Protein AF-0000000070105641 (afdb_homodimer)

Secondary structure (DSSP, 8-state):
------------GGGSS-EEE-SS--SSPPPGGGEEEEEEPPTTSSS--EEEEETT--EEEE-TTSHHHHHHHHHHHH-/------------GGGSS-EEE-SS--SSPPPGGGEEEEEEPPTTSSS--EEEEETT--EEEE-TTSHHHHHHHHHHHH-

InterPro domains:
  IPR000827 CC chemokine, conserved site [PS00472] (21-62)
  IPR001811 Chemokine interleukin-8-like domain [PF00048] (20-76)
  IPR001811 Chemokine interleukin-8-like domain [SM00199] (18-76)
  IPR036048 Chemokine interleukin-8-like superfamily [SSF54117] (18-77)
  IPR039809 Chemokine beta/gamma/delta [PTHR12015] (3-76)

Nearest PDB structures (foldseek):
  5l2u-assembly2_H-2  TM=9.908E-01  e=5.766E-11  Homo sapiens
  2vxw-assembly1_B  TM=9.080E-01  e=2.132E-10  Homo sapiens
  2x6l-assembly1_A  TM=9.529E-01  e=5.986E-09  Homo sapiens
  5cor-assembly1_I  TM=9.666E-01  e=7.283E-09  Homo sapiens
  2ra4-assembly1_A  TM=9.624E-01  e=3.027E-07  Homo sapiens

Solvent-accessible surface area (backbone atoms only — not comparable to full-atom values): 9501 Å² total; per-residue (Å²): 136,78,77,75,77,66,68,45,79,69,71,60,70,76,72,26,60,42,44,57,32,37,91,61,57,56,89,68,88,72,64,67,88,44,55,68,49,70,47,70,44,53,86,84,38,94,37,82,31,29,34,37,26,30,78,86,61,37,36,40,26,33,50,65,83,41,66,69,49,49,52,52,53,51,54,59,71,73,98,136,80,78,78,78,67,64,45,78,68,70,58,71,77,72,25,60,42,43,57,31,39,89,61,58,56,90,68,86,73,63,67,90,44,54,66,48,70,47,70,46,55,88,84,39,94,36,84,30,29,34,36,27,30,76,85,62,37,35,40,26,32,50,63,84,41,67,68,49,47,51,49,53,50,53,59,70,72,98

Foldseek 3Di:
DPPPPPPPPPPPPVVDPDFDEDPDADPDDDDLQQFQDKDWGDPPHPDTWIWTQGPVGDTGTHDCVDPVNVVSNVVNVVD/DPPPCVPPPPPPPVVDPDFDEDPDADPDDDDLQQFDDKDWGDPPHPDTWIWTQGPVGDTGTHDCVDDVNVVSNVVNVVD

Radius of gyration: 18.14 Å; Cα contacts (8 Å, |Δi|>4): 257; chains: 2; bounding box: 52×43×45 Å

Organism: Ovis aries (NCBI:txid9940)

Structure (mmCIF, N/CA/C/O backbone):
data_AF-0000000070105641-model_v1
#
loop_
_entity.id
_entity.type
_entity.pdbx_description
1 polymer 'C-C motif chemokine'
#
loop_
_atom_site.group_PDB
_atom_site.id
_atom_site.type_symbol
_atom_site.label_atom_id
_atom_site.label_alt_id
_atom_site.label_comp_id
_atom_site.label_asym_id
_atom_site.label_entity_id
_atom_site.label_seq_id
_atom_site.pdbx_PDB_ins_code
_atom_site.Cartn_x
_atom_site.Cartn_y
_atom_site.Cartn_z
_atom_site.occupancy
_atom_site.B_iso_or_equiv
_atom_site.auth_seq_id
_atom_site.auth_comp_id
_atom_site.auth_asym_id
_atom_site.auth_atom_id
_atom_site.pdbx_PDB_model_num
ATOM 1 N N . MET A 1 1 ? -38.906 0.147 2.369 1 32.75 1 MET A N 1
ATOM 2 C CA . MET A 1 1 ? -38.094 -0.683 1.46 1 32.75 1 MET A CA 1
ATOM 3 C C . MET A 1 1 ? -36.656 -0.199 1.394 1 32.75 1 MET A C 1
ATOM 5 O O . MET A 1 1 ? -36.375 0.8 0.734 1 32.75 1 MET A O 1
ATOM 9 N N . ALA A 1 2 ? -35.938 -0.26 2.48 1 30.91 2 ALA A N 1
ATOM 10 C CA . ALA A 1 2 ? -34.656 0.305 2.867 1 30.91 2 ALA A CA 1
ATOM 11 C C . ALA A 1 2 ? -33.531 -0.311 2.051 1 30.91 2 ALA A C 1
ATOM 13 O O . ALA A 1 2 ? -33.406 -1.535 1.963 1 30.91 2 ALA A O 1
ATOM 14 N N . ALA A 1 3 ? -33.219 0.345 0.954 1 29.66 3 ALA A N 1
ATOM 15 C CA . ALA A 1 3 ? -32.156 0.021 0.007 1 29.66 3 ALA A CA 1
ATOM 16 C C . ALA A 1 3 ? -30.875 -0.379 0.737 1 29.66 3 ALA A C 1
ATOM 18 O O . ALA A 1 3 ? -30.375 0.365 1.585 1 29.66 3 ALA A O 1
ATOM 19 N N . ALA A 1 4 ? -30.703 -1.55 1.111 1 32.72 4 ALA A N 1
ATOM 20 C CA . ALA A 1 4 ? -29.547 -2.111 1.795 1 32.72 4 ALA A CA 1
ATOM 21 C C . ALA A 1 4 ? -28.25 -1.747 1.067 1 32.72 4 ALA A C 1
ATOM 23 O O . ALA A 1 4 ? -28.141 -1.927 -0.148 1 32.72 4 ALA A O 1
ATOM 24 N N . LEU A 1 5 ? -27.531 -0.667 1.6 1 34.94 5 LEU A N 1
ATOM 25 C CA . LEU A 1 5 ? -26.188 -0.188 1.276 1 34.94 5 LEU A CA 1
ATOM 26 C C . LEU A 1 5 ? -25.219 -1.354 1.112 1 34.94 5 LEU A C 1
ATOM 28 O O . LEU A 1 5 ? -24.922 -2.061 2.078 1 34.94 5 LEU A O 1
ATOM 32 N N . CYS A 1 6 ? -25.234 -2.131 0.046 1 37.56 6 CYS A N 1
ATOM 33 C CA . CYS A 1 6 ? -24.156 -3.039 -0.33 1 37.56 6 CYS A CA 1
ATOM 34 C C . CYS A 1 6 ? -22.781 -2.416 -0.044 1 37.56 6 CYS A C 1
ATOM 36 O O . CYS A 1 6 ? -22.391 -1.466 -0.716 1 37.56 6 CYS A O 1
ATOM 38 N N . ALA A 1 7 ? -22.406 -2.117 1.248 1 39.66 7 ALA A N 1
ATOM 39 C CA . ALA A 1 7 ? -21.094 -1.63 1.621 1 39.66 7 ALA A CA 1
ATOM 40 C C . ALA A 1 7 ? -20 -2.309 0.794 1 39.66 7 ALA A C 1
ATOM 42 O O . ALA A 1 7 ? -20.016 -3.531 0.625 1 39.66 7 ALA A O 1
ATOM 43 N N . PRO A 1 8 ? -19.484 -1.737 -0.269 1 40.5 8 PRO A N 1
ATOM 44 C CA . PRO A 1 8 ? -18.344 -2.373 -0.939 1 40.5 8 PRO A CA 1
ATOM 45 C C . PRO A 1 8 ? -17.359 -2.992 0.043 1 40.5 8 PRO A C 1
ATOM 47 O O . PRO A 1 8 ? -17.25 -2.539 1.185 1 40.5 8 PRO A O 1
ATOM 50 N N . ALA A 1 9 ? -17.219 -4.301 0.163 1 41.75 9 ALA A N 1
ATOM 51 C CA . ALA A 1 9 ? -16.203 -5.051 0.896 1 41.75 9 ALA A CA 1
ATOM 52 C C . ALA A 1 9 ? -14.852 -4.352 0.823 1 41.75 9 ALA A C 1
ATOM 54 O O . ALA A 1 9 ? -14.32 -4.125 -0.266 1 41.75 9 ALA A O 1
ATOM 55 N N . SER A 1 10 ? -14.664 -3.279 1.641 1 37.69 10 SER A N 1
ATOM 56 C CA . SER A 1 10 ? -13.344 -2.682 1.835 1 37.69 10 SER A CA 1
ATOM 57 C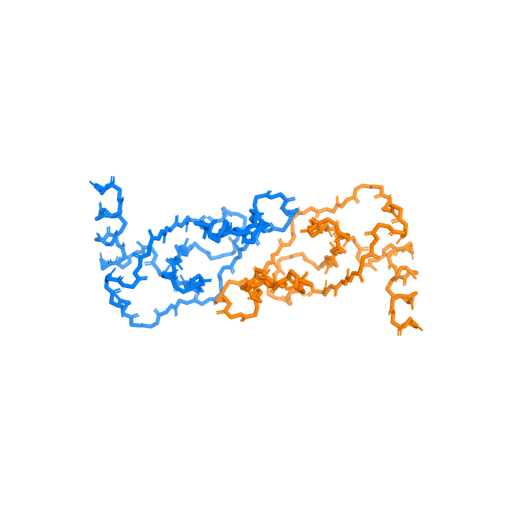 C . SER A 1 10 ? -12.242 -3.736 1.768 1 37.69 10 SER A C 1
ATOM 59 O O . SER A 1 10 ? -12.195 -4.641 2.604 1 37.69 10 SER A O 1
ATOM 61 N N . ALA A 1 11 ? -11.875 -4.293 0.778 1 43.78 11 ALA A N 1
ATOM 62 C CA . ALA A 1 11 ? -10.633 -5.066 0.783 1 43.78 11 ALA A CA 1
ATOM 63 C C . ALA A 1 11 ? -9.648 -4.516 1.807 1 43.78 11 ALA A C 1
ATOM 65 O O . ALA A 1 11 ? -9.219 -3.365 1.707 1 43.78 11 ALA A O 1
ATOM 66 N N . SER A 1 12 ? -9.805 -4.723 3.176 1 42 12 SER A N 1
ATOM 67 C CA . SER A 1 12 ? -8.898 -4.324 4.246 1 42 12 SER A CA 1
ATOM 68 C C . SER A 1 12 ? -7.445 -4.371 3.779 1 42 12 SER A C 1
ATOM 70 O O . SER A 1 12 ? -7.043 -5.297 3.072 1 42 12 SER A O 1
ATOM 72 N N . PRO A 1 13 ? -6.668 -3.348 3.645 1 44.66 13 PRO A N 1
ATOM 73 C CA . PRO A 1 13 ? -5.227 -3.328 3.393 1 44.66 13 PRO A CA 1
ATOM 74 C C . PRO A 1 13 ? -4.488 -4.473 4.086 1 44.66 13 PRO A C 1
ATOM 76 O O . PRO A 1 13 ? -3.355 -4.793 3.723 1 44.66 13 PRO A O 1
ATOM 79 N N . TYR A 1 14 ? -5.141 -4.988 5.203 1 44.59 14 TYR A N 1
ATOM 80 C CA . TYR A 1 14 ? -4.41 -5.91 6.066 1 44.59 14 TYR A CA 1
ATOM 81 C C . TYR A 1 14 ? -4.223 -7.262 5.387 1 44.59 14 TYR A C 1
ATOM 83 O O . TYR A 1 14 ? -3.262 -7.98 5.668 1 44.59 14 TYR A O 1
ATOM 91 N N . ALA A 1 15 ? -5.039 -7.602 4.516 1 56 15 ALA A N 1
ATOM 92 C CA . ALA A 1 15 ? -4.926 -8.969 4.004 1 56 15 ALA A CA 1
ATOM 93 C C . ALA A 1 15 ? -3.879 -9.055 2.896 1 56 15 ALA A C 1
ATOM 95 O O . ALA A 1 15 ? -3.588 -10.141 2.391 1 56 15 ALA A O 1
ATOM 96 N N . SER A 1 16 ? -3.32 -7.863 2.523 1 71 16 SER A N 1
ATOM 97 C CA . SER A 1 16 ? -2.355 -7.82 1.43 1 71 16 SER A CA 1
ATOM 98 C C . SER A 1 16 ? -0.929 -7.973 1.946 1 71 16 SER A C 1
ATOM 100 O O . SER A 1 16 ? -0.612 -7.527 3.051 1 71 16 SER A O 1
ATOM 102 N N . ASP A 1 17 ? -0.22 -8.938 1.29 1 87.94 17 ASP A N 1
ATOM 103 C CA . ASP A 1 17 ? 1.195 -9.141 1.583 1 87.94 17 ASP A CA 1
ATOM 104 C C . ASP A 1 17 ? 1.986 -7.848 1.395 1 87.94 17 ASP A C 1
ATOM 106 O O . ASP A 1 17 ? 3.08 -7.699 1.942 1 87.94 17 ASP A O 1
ATOM 110 N N . THR A 1 18 ? 1.288 -6.801 0.817 1 94.06 18 THR A N 1
ATOM 111 C CA . THR A 1 18 ? 2.021 -5.562 0.578 1 94.06 18 THR A CA 1
ATOM 112 C C . THR A 1 18 ? 1.883 -4.613 1.764 1 94.06 18 THR A C 1
ATOM 114 O O . THR A 1 18 ? 0.966 -4.754 2.574 1 94.06 18 THR A O 1
ATOM 117 N N . THR A 1 19 ? 2.793 -3.814 2.031 1 92.31 19 THR A N 1
ATOM 118 C CA . THR A 1 19 ? 2.805 -2.768 3.047 1 92.31 19 THR A CA 1
ATOM 119 C C . THR A 1 19 ? 2.879 -1.388 2.398 1 92.31 19 THR A C 1
ATOM 121 O O . THR A 1 19 ? 3.758 -1.129 1.574 1 92.31 19 THR A O 1
ATOM 124 N N . PRO A 1 20 ? 1.908 -0.524 2.691 1 94.38 20 PRO A N 1
ATOM 125 C CA . PRO A 1 20 ? 2.021 0.841 2.172 1 94.38 20 PRO A CA 1
ATOM 126 C C . PRO A 1 20 ? 3.195 1.606 2.777 1 94.38 20 PRO A C 1
ATOM 128 O O . PRO A 1 20 ? 3.387 1.587 3.996 1 94.38 20 PRO A O 1
ATOM 131 N N . CYS A 1 21 ? 3.947 2.236 1.939 1 95.94 21 CYS A N 1
ATOM 132 C CA . CYS A 1 21 ? 5.07 3.074 2.342 1 95.94 21 CYS A CA 1
ATOM 133 C C . CYS A 1 21 ? 4.938 4.48 1.771 1 95.94 21 CYS A C 1
ATOM 135 O O . CYS A 1 21 ? 4.301 4.676 0.734 1 95.94 21 CYS A O 1
ATOM 137 N N . CYS A 1 22 ? 5.496 5.461 2.506 1 96.94 22 CYS A N 1
ATOM 138 C CA . CYS A 1 22 ? 5.586 6.84 2.045 1 96.94 22 CYS A CA 1
ATOM 139 C C . CYS A 1 22 ? 7.004 7.18 1.603 1 96.94 22 CYS A C 1
ATOM 141 O O . CYS A 1 22 ? 7.973 6.777 2.248 1 96.94 22 CYS A O 1
ATOM 143 N N . PHE A 1 23 ? 7.098 7.988 0.511 1 97.25 23 PHE A N 1
ATOM 144 C CA . PHE A 1 23 ? 8.414 8.438 0.071 1 97.25 23 PHE A CA 1
ATOM 145 C C . PHE A 1 23 ? 8.453 9.961 -0.046 1 97.25 23 PHE A C 1
ATOM 147 O O . PHE A 1 23 ? 9.414 10.516 -0.579 1 97.25 23 PHE A O 1
ATOM 154 N N . ALA A 1 24 ? 7.316 10.438 0.323 1 96.81 24 ALA A N 1
ATOM 155 C CA . ALA A 1 24 ? 7.195 11.891 0.47 1 96.81 24 ALA A CA 1
ATOM 156 C C . ALA A 1 24 ? 6.129 12.25 1.501 1 96.81 24 ALA A C 1
ATOM 158 O O . ALA A 1 24 ? 5.355 11.391 1.927 1 96.81 24 ALA A O 1
ATOM 159 N N . TYR A 1 25 ? 6.184 13.539 1.969 1 96.19 25 TYR A N 1
ATOM 160 C CA . TYR A 1 25 ? 5.176 14.062 2.881 1 96.19 25 TYR A CA 1
ATOM 161 C C . TYR A 1 25 ? 4.363 15.172 2.223 1 96.19 25 TYR A C 1
ATOM 163 O O . TYR A 1 25 ? 4.863 15.867 1.338 1 96.19 25 TYR A O 1
ATOM 171 N N . LEU A 1 26 ? 3.215 15.234 2.768 1 94.44 26 LEU A N 1
ATOM 172 C CA . LEU A 1 26 ? 2.438 16.406 2.363 1 94.44 26 LEU A CA 1
ATOM 173 C C . LEU A 1 26 ? 3.096 17.688 2.846 1 94.44 26 LEU A C 1
ATOM 175 O O . LEU A 1 26 ? 3.596 17.75 3.971 1 94.44 26 LEU A O 1
ATOM 179 N N . SER A 1 27 ? 3.059 18.656 2.049 1 91 27 SER A N 1
ATOM 180 C CA . SER A 1 27 ? 3.734 19.906 2.361 1 91 27 SER A CA 1
ATOM 181 C C . SER A 1 27 ? 2.895 20.766 3.303 1 91 27 SER A C 1
ATOM 183 O O . SER A 1 27 ? 3.438 21.484 4.152 1 91 27 SER A O 1
ATOM 185 N N . ARG A 1 28 ? 1.55 20.75 3.205 1 93.38 28 ARG A N 1
ATOM 186 C CA . ARG A 1 28 ? 0.653 21.578 4.016 1 93.38 28 ARG A CA 1
ATOM 187 C C . ARG A 1 28 ? -0.327 20.703 4.797 1 93.38 28 ARG A C 1
ATOM 189 O O . ARG A 1 28 ? -0.669 19.609 4.359 1 93.38 28 ARG A O 1
ATOM 196 N N . PRO A 1 29 ? -0.831 21.297 5.906 1 95.25 29 PRO A N 1
ATOM 197 C CA . PRO A 1 29 ? -1.782 20.516 6.707 1 95.25 29 PRO A CA 1
ATOM 198 C C . PRO A 1 29 ? -3.104 20.266 5.98 1 95.25 29 PRO A C 1
ATOM 200 O O . PRO A 1 29 ? -3.537 21.109 5.184 1 95.25 29 PRO A O 1
ATOM 203 N N . LEU A 1 30 ? -3.736 19.109 6.297 1 94.75 30 LEU A N 1
ATOM 204 C CA . LEU A 1 30 ? -5.094 18.797 5.867 1 94.75 30 LEU A CA 1
ATOM 205 C C . LEU A 1 30 ? -6.121 19.422 6.809 1 94.75 30 LEU A C 1
ATOM 207 O O . LEU A 1 30 ? -5.879 19.531 8.008 1 94.75 30 LEU A O 1
ATOM 211 N N . PRO A 1 31 ? -7.164 19.953 6.152 1 96.19 31 PRO A N 1
ATOM 212 C CA . PRO A 1 31 ? -8.219 20.312 7.098 1 96.19 31 PRO A CA 1
ATOM 213 C C . PRO A 1 31 ? -8.609 19.172 8.023 1 96.19 31 PRO A C 1
ATOM 215 O O . PRO A 1 31 ? -8.852 18.047 7.562 1 96.19 31 PRO A O 1
ATOM 218 N N . ARG A 1 32 ? -8.68 19.422 9.219 1 95.5 32 ARG A N 1
ATOM 219 C CA . ARG A 1 32 ? -8.898 18.391 10.219 1 95.5 32 ARG A CA 1
ATOM 220 C C . ARG A 1 32 ? -10.211 17.656 9.977 1 95.5 32 ARG A C 1
ATOM 222 O O . ARG A 1 32 ? -10.312 16.453 10.195 1 95.5 32 ARG A O 1
ATOM 229 N N . ASN A 1 33 ? -11.219 18.328 9.469 1 95.06 33 ASN A N 1
ATOM 230 C CA . ASN A 1 33 ? -12.531 17.734 9.273 1 95.06 33 ASN A CA 1
ATOM 231 C C . ASN A 1 33 ? -12.523 16.703 8.141 1 95.06 33 ASN A C 1
ATOM 233 O O . ASN A 1 33 ? -13.453 15.898 8.023 1 95.06 33 ASN A O 1
ATOM 237 N N . HIS A 1 34 ? -11.516 16.797 7.344 1 95.31 34 HIS A N 1
ATOM 238 C CA . HIS A 1 34 ? -11.422 15.852 6.238 1 95.31 34 HIS A CA 1
ATOM 239 C C . HIS A 1 34 ? -10.812 14.523 6.691 1 95.31 34 HIS A C 1
ATOM 241 O O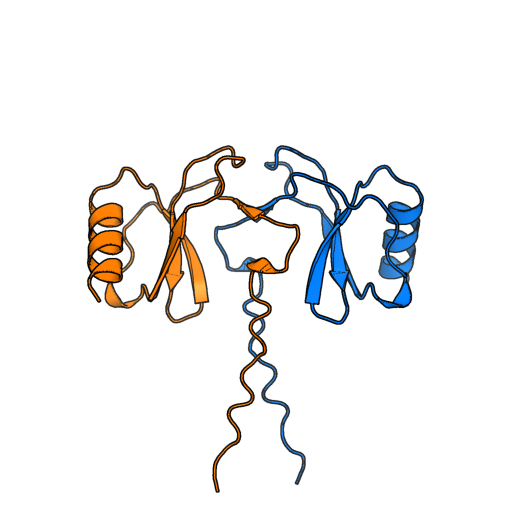 . HIS A 1 34 ? -10.969 13.5 6.023 1 95.31 34 HIS A O 1
ATOM 247 N N . VAL A 1 35 ? -10.141 14.578 7.863 1 96.5 35 VAL A N 1
ATOM 248 C CA . VAL A 1 35 ? -9.367 13.414 8.289 1 96.5 35 VAL A CA 1
ATOM 249 C C . VAL A 1 35 ? -10.258 12.469 9.094 1 96.5 35 VAL A C 1
ATOM 251 O O . VAL A 1 35 ? -10.906 12.891 10.062 1 96.5 35 VAL A O 1
ATOM 254 N N . GLN A 1 36 ? -10.211 11.25 8.695 1 95.5 36 GLN A N 1
ATOM 255 C CA . GLN A 1 36 ? -11.109 10.273 9.312 1 95.5 36 GLN A CA 1
ATOM 256 C C . GLN A 1 36 ? -10.336 9.289 10.18 1 95.5 36 GLN A C 1
ATOM 258 O O . GLN A 1 36 ? -10.797 8.898 11.258 1 95.5 36 GLN A O 1
ATOM 263 N N . GLU A 1 37 ? -9.227 8.797 9.727 1 95.69 37 GLU A N 1
ATOM 264 C CA . GLU A 1 37 ? -8.398 7.82 10.43 1 95.69 37 GLU A CA 1
ATOM 265 C C . GLU A 1 37 ? -6.926 7.992 10.07 1 95.69 37 GLU A C 1
ATOM 267 O O . GLU A 1 37 ? -6.574 8.859 9.273 1 95.69 37 GLU A O 1
ATOM 272 N N . TYR A 1 38 ? -6.141 7.234 10.781 1 95.19 38 TYR A N 1
ATOM 273 C CA . TYR A 1 38 ? -4.715 7.266 10.469 1 95.19 38 TYR A CA 1
ATOM 274 C C . TYR A 1 38 ? -4.059 5.93 10.797 1 95.19 38 TYR A C 1
ATOM 276 O O . TYR A 1 38 ? -4.637 5.102 11.5 1 95.19 38 TYR A O 1
ATOM 284 N N . PHE A 1 39 ? -2.883 5.707 10.234 1 95.94 39 PHE A N 1
ATOM 285 C CA . PHE A 1 39 ? -1.987 4.645 10.68 1 95.94 39 PHE A CA 1
ATOM 286 C C . PHE A 1 39 ? -0.532 5.031 10.445 1 95.94 39 PHE A C 1
ATOM 288 O O . PHE A 1 39 ? -0.239 5.887 9.609 1 95.94 39 PHE A O 1
ATOM 295 N N . TYR A 1 40 ? 0.332 4.457 11.258 1 96.75 40 TYR A N 1
ATOM 296 C CA . TYR A 1 40 ? 1.767 4.602 11.039 1 96.75 40 TYR A CA 1
ATOM 297 C C . TYR A 1 40 ? 2.262 3.602 10 1 96.75 40 TYR A C 1
ATOM 299 O O . TYR A 1 40 ? 1.807 2.455 9.969 1 96.75 40 TYR A O 1
ATOM 307 N N . THR A 1 41 ? 3.211 4.027 9.18 1 96.19 41 THR A N 1
ATOM 308 C CA . THR A 1 41 ? 3.828 3.072 8.266 1 96.19 41 THR A CA 1
ATOM 309 C C . THR A 1 41 ? 4.746 2.117 9.016 1 96.19 41 THR A C 1
ATOM 311 O O . THR A 1 41 ? 5.129 2.385 10.156 1 96.19 41 THR A O 1
ATOM 314 N N . SER A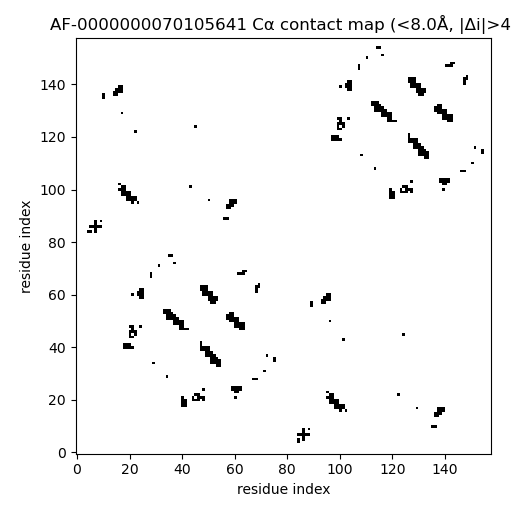 1 42 ? 5.02 0.947 8.32 1 95.75 42 SER A N 1
ATOM 315 C CA . SER A 1 42 ? 5.863 -0.087 8.914 1 95.75 42 SER A CA 1
ATOM 316 C C . SER A 1 42 ? 7.281 0.422 9.141 1 95.75 42 SER A C 1
ATOM 318 O O . SER A 1 42 ? 7.766 1.282 8.406 1 95.75 42 SER A O 1
ATOM 320 N N . SER A 1 43 ? 7.961 -0.148 10.148 1 96.75 43 SER A N 1
ATOM 321 C CA . SER A 1 43 ? 9.359 0.156 10.414 1 96.75 43 SER A CA 1
ATOM 322 C C . SER A 1 43 ? 10.258 -0.299 9.266 1 96.75 43 SER A C 1
ATOM 324 O O . SER A 1 43 ? 11.422 0.098 9.188 1 96.75 43 SER A O 1
ATOM 326 N N . LYS A 1 44 ? 9.758 -1.131 8.375 1 96.62 44 LYS A N 1
ATOM 327 C CA . LYS A 1 44 ? 10.531 -1.628 7.238 1 96.62 44 LYS A CA 1
ATOM 328 C C . LYS A 1 44 ? 10.617 -0.58 6.133 1 96.62 44 LYS A C 1
ATOM 330 O O . LYS A 1 44 ? 11.477 -0.67 5.254 1 96.62 44 LYS A O 1
ATOM 335 N N . CYS A 1 45 ? 9.742 0.321 6.223 1 97 45 CYS A N 1
ATOM 336 C CA . CYS A 1 45 ? 9.781 1.394 5.234 1 97 45 CYS A CA 1
ATOM 337 C C . CYS A 1 45 ? 11 2.281 5.441 1 97 45 CYS A C 1
ATOM 339 O O . CYS A 1 45 ? 11.477 2.439 6.566 1 97 45 CYS A O 1
ATOM 341 N N . SER A 1 46 ? 11.43 2.879 4.352 1 97 46 SER A N 1
ATOM 342 C CA . SER A 1 46 ? 12.633 3.693 4.43 1 97 46 SER A CA 1
ATOM 343 C C . SER A 1 46 ? 12.367 5.016 5.145 1 97 46 SER A C 1
ATOM 345 O O . SER A 1 46 ? 13.289 5.668 5.625 1 97 46 SER A O 1
ATOM 347 N N . MET A 1 47 ? 11.125 5.41 5.09 1 96.38 47 MET A N 1
ATOM 348 C CA . MET A 1 47 ? 10.742 6.684 5.691 1 96.38 47 MET A CA 1
ATOM 349 C C . MET A 1 47 ? 9.594 6.504 6.672 1 96.38 47 MET A C 1
ATOM 351 O O . MET A 1 47 ? 8.531 6 6.305 1 96.38 47 MET A O 1
ATOM 355 N N . ALA A 1 48 ? 9.906 6.992 7.949 1 97.44 48 ALA A N 1
ATOM 356 C CA . ALA A 1 48 ? 8.805 6.98 8.914 1 97.44 48 ALA A CA 1
ATOM 357 C C . ALA A 1 48 ? 7.723 7.98 8.523 1 97.44 48 ALA A C 1
ATOM 359 O O . ALA A 1 48 ? 8.023 9.117 8.148 1 97.44 48 ALA A O 1
ATOM 360 N N . ALA A 1 49 ? 6.469 7.488 8.586 1 97.94 49 ALA A N 1
ATOM 361 C CA . ALA A 1 49 ? 5.398 8.391 8.172 1 97.94 49 ALA A CA 1
ATOM 362 C C . ALA A 1 49 ? 4.078 8.023 8.844 1 97.94 49 ALA A C 1
ATOM 364 O O . ALA A 1 49 ? 3.924 6.914 9.359 1 97.94 49 ALA A O 1
ATOM 365 N N . VAL A 1 50 ? 3.246 8.938 8.883 1 97.38 50 VAL A N 1
ATOM 366 C CA . VAL A 1 50 ? 1.835 8.773 9.203 1 97.38 50 VAL A CA 1
ATOM 367 C C . VAL A 1 50 ? 0.992 8.906 7.941 1 97.38 50 VAL A C 1
ATOM 369 O O . VAL A 1 50 ? 1.225 9.797 7.121 1 97.38 50 VAL A O 1
ATOM 372 N N . VAL A 1 51 ? 0.103 7.973 7.812 1 96.56 51 VAL A N 1
ATOM 373 C CA . VAL A 1 51 ? -0.839 8.039 6.703 1 96.56 51 VAL A CA 1
ATOM 374 C C . VAL A 1 51 ? -2.227 8.414 7.223 1 96.56 51 VAL A C 1
ATOM 376 O O . VAL A 1 51 ? -2.824 7.668 8 1 96.56 51 VAL A O 1
ATOM 379 N N . PHE A 1 52 ? -2.662 9.578 6.75 1 96.06 52 PHE A N 1
ATOM 380 C CA . PHE A 1 52 ? -4.039 9.953 7.047 1 96.06 52 PHE A CA 1
ATOM 381 C C . PHE A 1 52 ? -4.988 9.422 5.977 1 96.06 52 PHE A C 1
ATOM 383 O O . PHE A 1 52 ? -4.668 9.453 4.785 1 96.06 52 PHE A O 1
ATOM 390 N N . ILE A 1 53 ? -6.086 8.945 6.41 1 93.94 53 ILE A N 1
ATOM 391 C CA . ILE A 1 53 ? -7.16 8.555 5.508 1 93.94 53 ILE A CA 1
ATOM 392 C C . ILE A 1 53 ? -8.297 9.578 5.578 1 93.94 53 ILE A C 1
ATOM 394 O O . ILE A 1 53 ? -8.836 9.844 6.656 1 93.94 53 ILE A O 1
ATOM 398 N N . THR A 1 54 ? -8.594 10.086 4.473 1 93.88 54 THR A N 1
ATOM 399 C CA . THR A 1 54 ? -9.625 11.117 4.441 1 93.88 54 THR A CA 1
ATOM 400 C C . THR A 1 54 ? -11.008 10.492 4.32 1 93.88 54 THR A C 1
ATOM 402 O O . THR A 1 54 ? -11.133 9.289 4.07 1 93.88 54 THR A O 1
ATOM 405 N N . ARG A 1 55 ? -12.07 11.266 4.508 1 91.62 55 ARG A N 1
ATOM 406 C CA . ARG A 1 55 ? -13.453 10.812 4.406 1 91.62 55 ARG A CA 1
ATOM 407 C C . ARG A 1 55 ? -13.75 10.273 3.012 1 91.62 55 ARG A C 1
ATOM 409 O O . ARG A 1 55 ? -14.617 9.406 2.846 1 91.62 55 ARG A O 1
ATOM 416 N N . LYS A 1 56 ? -12.984 10.75 2.07 1 88.12 56 LYS A N 1
ATOM 417 C CA . LYS A 1 56 ? -13.125 10.266 0.701 1 88.12 56 LYS A CA 1
ATOM 418 C C . LYS A 1 56 ? -12.219 9.062 0.452 1 88.12 56 LYS A C 1
ATOM 420 O O . LYS A 1 56 ? -11.977 8.688 -0.698 1 88.12 56 LYS A O 1
ATOM 425 N N . ASN A 1 57 ? -11.523 8.586 1.441 1 87.06 57 ASN A N 1
ATOM 426 C CA . ASN A 1 57 ? -10.727 7.363 1.445 1 87.06 57 ASN A CA 1
ATOM 427 C C . ASN A 1 57 ? -9.391 7.562 0.726 1 87.06 57 ASN A C 1
ATOM 429 O O . ASN A 1 57 ? -8.875 6.633 0.101 1 87.06 57 ASN A O 1
ATOM 433 N N . ARG A 1 58 ? -8.969 8.805 0.808 1 90.12 58 ARG A N 1
ATOM 434 C CA . ARG A 1 58 ? -7.629 9.07 0.285 1 90.12 58 ARG A CA 1
ATOM 435 C C . ARG A 1 58 ? -6.57 8.859 1.36 1 90.12 58 ARG A C 1
ATOM 437 O O . ARG A 1 58 ? -6.801 9.156 2.535 1 90.12 58 ARG A O 1
ATOM 444 N N . GLN A 1 59 ? -5.441 8.281 0.899 1 92.94 59 GLN A N 1
ATOM 445 C CA . GLN A 1 59 ? -4.301 8.125 1.797 1 92.94 59 GLN A CA 1
ATOM 446 C C . GLN A 1 59 ? -3.266 9.227 1.569 1 92.94 59 GLN A C 1
ATOM 448 O O . GLN A 1 59 ? -2.768 9.391 0.454 1 92.94 59 GLN A O 1
ATOM 453 N N . VAL A 1 60 ? -3.016 9.906 2.684 1 95.5 60 VAL A N 1
ATOM 454 C CA . VAL A 1 60 ? -2.117 11.055 2.582 1 95.5 60 VAL A CA 1
ATOM 455 C C . VAL A 1 60 ? -0.949 10.883 3.551 1 95.5 60 VAL A C 1
ATOM 457 O O . VAL A 1 60 ? -1.152 10.656 4.746 1 95.5 60 VAL A O 1
ATOM 460 N N . CYS A 1 61 ? 0.206 11.023 2.941 1 96.88 61 CYS A N 1
ATOM 461 C CA . CYS A 1 61 ? 1.415 10.844 3.738 1 96.88 61 CYS A CA 1
ATOM 462 C C . CYS A 1 61 ? 1.749 12.117 4.508 1 96.88 61 CYS A C 1
ATOM 464 O O . CYS A 1 61 ? 1.791 13.203 3.93 1 96.88 61 CYS A O 1
ATOM 466 N N . ALA A 1 62 ? 2.094 11.984 5.801 1 97.81 62 ALA A N 1
ATOM 467 C CA . ALA A 1 62 ? 2.436 13.133 6.641 1 97.81 62 ALA A CA 1
ATOM 468 C C . ALA A 1 62 ? 3.643 12.828 7.52 1 97.81 62 ALA A C 1
ATOM 470 O O . ALA A 1 62 ? 3.859 11.672 7.906 1 97.81 62 ALA A O 1
ATOM 471 N N . ASN A 1 63 ? 4.367 13.852 7.828 1 97.75 63 ASN A N 1
ATOM 472 C CA . ASN A 1 63 ? 5.539 13.758 8.695 1 97.75 63 ASN A CA 1
ATOM 473 C C . ASN A 1 63 ? 5.141 13.695 10.172 1 97.75 63 ASN A C 1
ATOM 475 O O . ASN A 1 63 ? 4.609 14.656 10.719 1 97.75 63 ASN A O 1
ATOM 479 N N . PRO A 1 64 ? 5.543 12.594 10.828 1 97.75 64 PRO A N 1
ATOM 480 C CA . PRO A 1 64 ? 5.098 12.43 12.211 1 97.75 64 PRO A CA 1
ATOM 481 C C . PRO A 1 64 ? 5.75 13.43 13.164 1 97.75 64 PRO A C 1
ATOM 483 O O . PRO A 1 64 ? 5.309 13.578 14.305 1 97.75 64 PRO A O 1
ATOM 486 N N . GLU A 1 65 ? 6.719 14.031 12.727 1 97.5 65 GLU A N 1
ATOM 487 C CA . GLU A 1 65 ? 7.457 14.945 13.586 1 97.5 65 GLU A CA 1
ATOM 488 C C . GLU A 1 65 ? 6.809 16.328 13.609 1 97.5 65 GLU A C 1
ATOM 490 O O . GLU A 1 65 ? 7.156 17.172 14.438 1 97.5 65 GLU A O 1
ATOM 495 N N . LYS A 1 66 ? 5.977 16.609 12.742 1 97.69 66 LYS A N 1
ATOM 496 C CA . LYS A 1 66 ? 5.32 17.906 12.68 1 97.69 66 LYS A CA 1
ATOM 497 C C . LYS A 1 66 ? 4.25 18.047 13.758 1 97.69 66 LYS A C 1
ATOM 499 O O . LYS A 1 66 ? 3.498 17.094 14.008 1 97.69 66 LYS A O 1
ATOM 504 N N . LYS A 1 67 ? 4.082 19.234 14.273 1 96.75 67 LYS A N 1
ATOM 505 C CA . LYS A 1 67 ? 3.168 19.469 15.383 1 96.75 67 LYS A CA 1
ATOM 506 C C . LYS A 1 67 ? 1.721 19.219 14.977 1 96.75 67 LYS A C 1
ATOM 508 O O . LYS A 1 67 ? 0.961 18.594 15.711 1 96.75 67 LYS A O 1
ATOM 513 N N . TRP A 1 68 ? 1.371 19.75 13.875 1 97 68 TRP A N 1
ATOM 5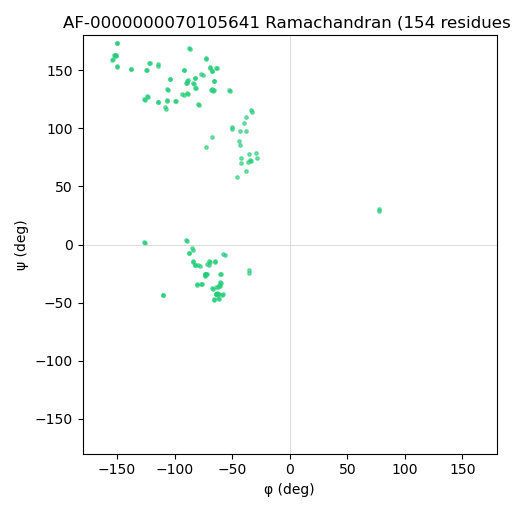14 C CA . TRP A 1 68 ? -0.025 19.609 13.477 1 97 68 TRP A CA 1
ATOM 515 C C . TRP A 1 68 ? -0.387 18.141 13.305 1 97 68 TRP A C 1
ATOM 517 O O . TRP A 1 68 ? -1.534 17.75 13.523 1 97 68 TRP A O 1
ATOM 527 N N . VAL A 1 69 ? 0.537 17.297 12.82 1 97.88 69 VAL A N 1
ATOM 528 C CA . VAL A 1 69 ? 0.282 15.867 12.641 1 97.88 69 VAL A CA 1
ATOM 529 C C . VAL A 1 69 ? -0.015 15.227 14 1 97.88 69 VAL A C 1
ATOM 531 O O . VAL A 1 69 ? -0.994 14.492 14.141 1 97.88 69 VAL A O 1
ATOM 534 N N . ARG A 1 70 ? 0.745 15.594 14.984 1 97.12 70 ARG A N 1
ATOM 535 C CA . ARG A 1 70 ? 0.556 15.039 16.328 1 97.12 70 ARG A CA 1
ATOM 536 C C . ARG A 1 70 ? -0.771 15.492 16.922 1 97.12 70 ARG A C 1
ATOM 538 O O . ARG A 1 70 ? -1.457 14.719 17.594 1 97.12 70 ARG A O 1
ATOM 545 N N . GLU A 1 71 ? -1.077 16.719 16.641 1 96.69 71 GLU A N 1
ATOM 546 C CA . GLU A 1 71 ? -2.354 17.234 17.125 1 96.69 71 GLU A CA 1
ATOM 547 C C . GLU A 1 71 ? -3.525 16.484 16.516 1 96.69 71 GLU A C 1
ATOM 549 O O . GLU A 1 71 ? -4.5 16.156 17.188 1 96.69 71 GLU A O 1
ATOM 554 N N . TYR A 1 72 ? -3.398 16.234 15.273 1 96.69 72 TYR A N 1
ATOM 555 C CA . TYR A 1 72 ? -4.449 15.484 14.586 1 96.69 72 TYR A CA 1
ATOM 556 C C . TYR A 1 72 ? -4.586 14.086 15.164 1 96.69 72 TYR A C 1
ATOM 558 O O . TYR A 1 72 ? -5.699 13.609 15.398 1 96.69 72 TYR A O 1
ATOM 566 N N . ILE A 1 73 ? -3.455 13.359 15.383 1 97.31 73 ILE A N 1
ATOM 567 C CA . ILE A 1 73 ? -3.457 12.008 15.93 1 97.31 73 ILE A CA 1
ATOM 568 C C . ILE A 1 73 ? -4.125 12.008 17.297 1 97.31 73 ILE A C 1
ATOM 570 O O . ILE A 1 73 ? -4.984 11.164 17.578 1 97.31 73 ILE A O 1
ATOM 574 N N . ASN A 1 74 ? -3.766 13.016 18.062 1 96.38 74 ASN A N 1
ATOM 575 C CA . ASN A 1 74 ? -4.355 13.125 19.391 1 96.38 74 ASN A CA 1
ATOM 576 C C . ASN A 1 74 ? -5.863 13.344 19.328 1 96.38 74 ASN A C 1
ATOM 578 O O . ASN A 1 74 ? -6.617 12.727 20.078 1 96.38 74 ASN A O 1
ATOM 582 N N . SER A 1 75 ? -6.27 14.141 18.484 1 95.19 75 SER A N 1
ATOM 583 C CA . SER A 1 75 ? -7.691 14.414 18.312 1 95.19 75 SER A CA 1
ATOM 584 C C . SER A 1 75 ? -8.453 13.164 17.891 1 95.19 75 SER A C 1
ATOM 586 O O . SER A 1 75 ? -9.578 12.938 18.344 1 95.19 75 SER A O 1
ATOM 588 N N . LEU A 1 76 ? -7.887 12.305 17.078 1 95.5 76 LEU A N 1
ATOM 589 C CA . LEU A 1 76 ? -8.531 11.102 16.578 1 95.5 76 LEU A CA 1
ATOM 590 C C . LEU A 1 76 ? -8.562 10.016 17.641 1 95.5 76 LEU A C 1
ATOM 592 O O . LEU A 1 76 ? -9.484 9.195 17.672 1 95.5 76 LEU A O 1
ATOM 596 N N . GLU A 1 77 ? -7.523 10.023 18.422 1 93 77 GLU A N 1
ATOM 597 C CA . GLU A 1 77 ? -7.461 9.023 19.484 1 93 77 GLU A CA 1
ATOM 598 C C . GLU A 1 77 ? -8.445 9.359 20.609 1 93 77 GLU A C 1
ATOM 600 O O . GLU A 1 77 ? -8.914 8.461 21.312 1 93 77 GLU A O 1
ATOM 605 N N . LEU A 1 78 ? -8.742 10.641 20.75 1 90.12 78 LEU A N 1
ATOM 606 C CA . LEU A 1 78 ? -9.656 11.086 21.797 1 90.12 78 LEU A CA 1
ATOM 607 C C . LEU A 1 78 ? -11.102 11.039 21.297 1 90.12 78 LEU A C 1
ATOM 609 O O . LEU A 1 78 ? -12.039 11.148 22.094 1 90.12 78 LEU A O 1
ATOM 613 N N . SER A 1 79 ? -11.359 10.797 20.125 1 74.12 79 SER A N 1
ATOM 614 C CA . SER A 1 79 ? -12.711 10.727 19.578 1 74.12 79 SER A CA 1
ATOM 615 C C . SER A 1 79 ? -13.297 9.328 19.734 1 74.12 79 SER A C 1
ATOM 617 O O . SER A 1 79 ? -12.562 8.336 19.719 1 74.12 79 SER A O 1
ATOM 619 N N . MET B 1 1 ? -36.312 -6.07 -12.406 1 31.92 1 MET B N 1
ATOM 620 C CA . MET B 1 1 ? -35.938 -5.383 -11.18 1 31.92 1 MET B CA 1
ATOM 621 C C . MET B 1 1 ? -34.406 -5.395 -11.008 1 31.92 1 MET B C 1
ATOM 623 O O . MET B 1 1 ? -33.812 -6.445 -10.758 1 31.92 1 MET B O 1
ATOM 627 N N . ALA B 1 2 ? -33.75 -4.547 -11.734 1 31.19 2 ALA B N 1
ATOM 628 C CA . ALA B 1 2 ? -32.312 -4.441 -12.109 1 31.19 2 ALA B CA 1
ATOM 629 C C . ALA B 1 2 ? -31.484 -3.99 -10.922 1 31.19 2 ALA B C 1
ATOM 631 O O . ALA B 1 2 ? -31.719 -2.922 -10.352 1 31.19 2 ALA B O 1
ATOM 632 N N . ALA B 1 3 ? -31.109 -4.973 -10.07 1 32.06 3 ALA B N 1
ATOM 633 C CA . ALA B 1 3 ? -30.297 -4.758 -8.875 1 32.06 3 ALA B CA 1
ATOM 634 C C . ALA B 1 3 ? -29.141 -3.818 -9.164 1 32.06 3 ALA B C 1
ATOM 636 O O . ALA B 1 3 ? -28.438 -3.977 -10.172 1 32.06 3 ALA B O 1
ATOM 637 N N . ALA B 1 4 ? -29.203 -2.598 -8.883 1 33.34 4 ALA B N 1
ATOM 638 C CA . ALA B 1 4 ? -28.219 -1.528 -8.992 1 33.34 4 ALA B CA 1
ATOM 639 C C . ALA B 1 4 ? -26.891 -1.938 -8.352 1 33.34 4 ALA B C 1
ATOM 641 O O . ALA B 1 4 ? -26.875 -2.447 -7.227 1 33.34 4 ALA B O 1
ATOM 642 N N . LEU B 1 5 ? -25.875 -2.348 -9.188 1 37.34 5 LEU B N 1
ATOM 643 C CA . LEU B 1 5 ? -24.453 -2.678 -9.023 1 37.34 5 LEU B CA 1
ATOM 644 C C . LEU B 1 5 ? -23.75 -1.63 -8.172 1 37.34 5 LEU B C 1
ATOM 646 O O . LEU B 1 5 ? -23.453 -0.535 -8.648 1 37.34 5 LEU B O 1
ATOM 650 N N . CYS B 1 6 ? -24.188 -1.369 -6.91 1 38.44 6 CYS B N 1
ATOM 651 C CA . CYS B 1 6 ? -23.391 -0.514 -6.031 1 38.44 6 CYS B CA 1
ATOM 652 C C . CYS B 1 6 ? -21.906 -0.839 -6.145 1 38.44 6 CYS B C 1
ATOM 654 O O . CYS B 1 6 ? -21.484 -1.933 -5.773 1 38.44 6 CYS B O 1
ATOM 656 N N . ALA B 1 7 ? -21.328 -0.509 -7.258 1 39.91 7 ALA B N 1
ATOM 657 C CA . ALA B 1 7 ? -19.891 -0.653 -7.461 1 39.91 7 ALA B CA 1
ATOM 658 C C . ALA B 1 7 ? -19.109 -0.16 -6.242 1 39.91 7 ALA B C 1
ATOM 660 O O . ALA B 1 7 ? -19.328 0.957 -5.77 1 39.91 7 ALA B O 1
ATOM 661 N N . PRO B 1 8 ? -18.812 -0.989 -5.234 1 41.72 8 PRO B N 1
ATOM 662 C CA . PRO B 1 8 ? -17.938 -0.378 -4.242 1 41.72 8 PRO B CA 1
ATOM 663 C C . PRO B 1 8 ? -16.844 0.49 -4.875 1 41.72 8 PRO B C 1
ATOM 665 O O . PRO B 1 8 ? -16.438 0.236 -6.008 1 41.72 8 PRO B O 1
ATOM 668 N N . ALA B 1 9 ? -16.906 1.779 -4.863 1 42 9 ALA B N 1
ATOM 669 C CA . ALA B 1 9 ? -15.836 2.703 -5.254 1 42 9 ALA B CA 1
ATOM 670 C C . ALA B 1 9 ? -14.469 2.17 -4.84 1 42 9 ALA B C 1
ATOM 672 O O . ALA B 1 9 ? -14.211 1.966 -3.654 1 42 9 ALA B O 1
ATOM 673 N N . SER B 1 10 ? -14.016 1.141 -5.508 1 37.44 10 SER B N 1
ATOM 674 C CA . SER B 1 10 ? -12.625 0.737 -5.336 1 37.44 10 SER B CA 1
ATOM 675 C C . SER B 1 10 ? -11.719 1.945 -5.113 1 37.44 10 SER B C 1
ATOM 677 O O . SER B 1 10 ? -11.562 2.783 -6 1 37.44 10 SER B O 1
ATOM 679 N N . ALA B 1 11 ? -11.656 2.621 -4.102 1 43.84 11 ALA B N 1
ATOM 680 C CA . ALA B 1 11 ? -10.578 3.578 -3.883 1 43.84 11 ALA B CA 1
ATOM 681 C C . ALA B 1 11 ? -9.297 3.131 -4.582 1 43.84 11 ALA B C 1
ATOM 683 O O . ALA B 1 11 ? -8.773 2.051 -4.305 1 43.84 11 ALA B O 1
ATOM 684 N N . SER B 1 12 ? -9.094 3.291 -5.938 1 42.94 12 SER B N 1
ATOM 685 C CA . SER B 1 12 ? -7.891 2.99 -6.711 1 42.94 12 SER B CA 1
ATOM 686 C C . SER B 1 12 ? -6.633 3.236 -5.887 1 42.94 12 SER B C 1
ATOM 688 O O . SER B 1 12 ? -6.559 4.207 -5.129 1 42.94 12 SER B O 1
ATOM 690 N N . PRO B 1 13 ? -5.789 2.318 -5.535 1 44.66 13 PRO B N 1
ATOM 691 C CA . PRO B 1 13 ? -4.477 2.52 -4.918 1 44.66 13 PRO B CA 1
ATOM 692 C C . PRO B 1 13 ? -3.766 3.77 -5.434 1 44.66 13 PRO B C 1
ATOM 694 O O . PRO B 1 13 ? -2.838 4.266 -4.793 1 44.66 13 PRO B O 1
ATOM 697 N N . TYR B 1 14 ? -4.195 4.219 -6.68 1 44.66 14 TYR B N 1
ATOM 698 C CA . TYR B 1 14 ? -3.436 5.273 -7.344 1 44.66 14 TYR B CA 1
ATOM 699 C C . TYR B 1 14 ? -3.664 6.621 -6.664 1 44.66 14 TYR B C 1
ATOM 701 O O . TYR B 1 14 ? -2.793 7.492 -6.695 1 44.66 14 TYR B O 1
ATOM 709 N N . ALA B 1 15 ? -4.719 6.797 -6.035 1 56.03 15 ALA B N 1
ATOM 710 C CA . ALA B 1 15 ? -4.977 8.133 -5.516 1 56.03 15 ALA B CA 1
ATOM 711 C C . ALA B 1 15 ? -4.297 8.336 -4.164 1 56.03 15 ALA B C 1
ATOM 713 O O . ALA B 1 15 ? -4.348 9.43 -3.594 1 56.03 15 ALA B O 1
ATOM 714 N N . SER B 1 16 ? -3.65 7.238 -3.68 1 71.56 16 SER B N 1
ATOM 715 C CA . SER B 1 16 ? -3.01 7.297 -2.371 1 71.56 16 SER B CA 1
ATOM 716 C C . SER B 1 16 ? -1.535 7.668 -2.494 1 71.56 16 SER B C 1
ATOM 718 O O . SER B 1 16 ? -0.877 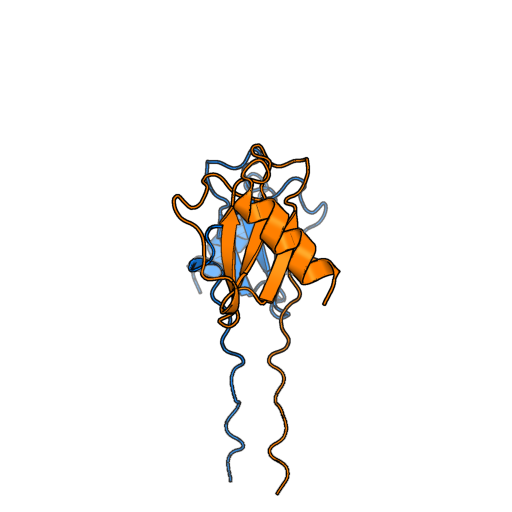7.305 -3.471 1 71.56 16 SER B O 1
ATOM 720 N N . ASP B 1 17 ? -1.171 8.688 -1.679 1 88.31 17 ASP B N 1
ATOM 721 C CA . ASP B 1 17 ? 0.224 9.109 -1.596 1 88.31 17 ASP B CA 1
ATOM 722 C C . ASP B 1 17 ? 1.122 7.945 -1.173 1 88.31 17 ASP B C 1
ATOM 724 O O . ASP B 1 17 ? 2.332 7.973 -1.405 1 88.31 17 ASP B O 1
ATOM 728 N N . THR B 1 18 ? 0.475 6.797 -0.776 1 94.12 18 THR B N 1
ATOM 729 C CA . THR B 1 18 ? 1.297 5.68 -0.324 1 94.12 18 THR B CA 1
ATOM 730 C C . THR B 1 18 ? 1.627 4.746 -1.484 1 94.12 18 THR B C 1
ATOM 732 O O . THR B 1 18 ? 0.95 4.766 -2.516 1 94.12 18 THR B O 1
ATOM 735 N N . THR B 1 19 ? 2.68 4.102 -1.478 1 92.31 19 THR B N 1
ATOM 736 C CA . THR B 1 19 ? 3.121 3.09 -2.432 1 92.31 19 THR B CA 1
ATOM 737 C C . THR B 1 19 ? 3.22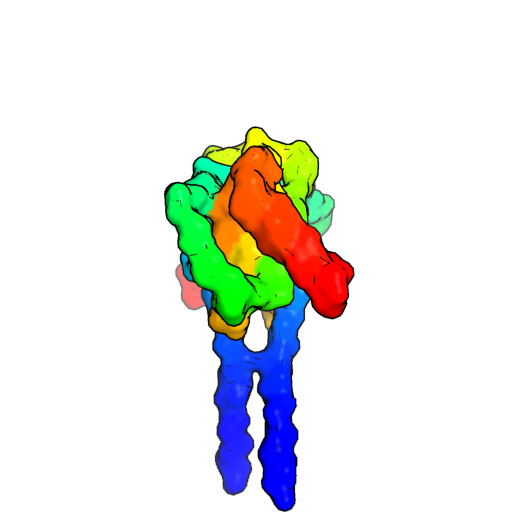1 1.721 -1.764 1 92.31 19 THR B C 1
ATOM 739 O O . THR B 1 19 ? 3.883 1.574 -0.734 1 92.31 19 THR B O 1
ATOM 742 N N . PRO B 1 20 ? 2.498 0.727 -2.295 1 94.44 20 PRO B N 1
ATOM 743 C CA . PRO B 1 20 ? 2.668 -0.617 -1.736 1 94.44 20 PRO B CA 1
ATOM 744 C C . PRO B 1 20 ? 4.059 -1.189 -1.99 1 94.44 20 PRO B C 1
ATOM 746 O O . PRO B 1 20 ? 4.566 -1.12 -3.113 1 94.44 20 PRO B O 1
ATOM 749 N N . CYS B 1 21 ? 4.645 -1.703 -0.961 1 95.94 21 CYS B N 1
ATOM 750 C CA . CYS B 1 21 ? 5.945 -2.357 -1.034 1 95.94 21 CYS B CA 1
ATOM 751 C C . CYS B 1 21 ? 5.871 -3.781 -0.495 1 95.94 21 CYS B C 1
ATOM 753 O O . CYS B 1 21 ? 5.023 -4.09 0.344 1 95.94 21 CYS B O 1
ATOM 755 N N . CYS B 1 22 ? 6.742 -4.664 -1.051 1 96.88 22 CYS B N 1
ATOM 756 C CA . CYS B 1 22 ? 6.906 -6.027 -0.562 1 96.88 22 CYS B CA 1
ATOM 757 C C . CYS B 1 22 ? 8.188 -6.164 0.25 1 96.88 22 CYS B C 1
ATOM 759 O O . CYS B 1 22 ? 9.227 -5.605 -0.118 1 96.88 22 CYS B O 1
ATOM 761 N N . PHE B 1 23 ? 8.109 -6.973 1.343 1 97.25 23 PHE B N 1
ATOM 762 C CA . PHE B 1 23 ? 9.305 -7.23 2.127 1 97.25 23 PHE B CA 1
ATOM 763 C C . PHE B 1 23 ? 9.547 -8.727 2.279 1 97.25 23 PHE B C 1
ATOM 765 O O . PHE B 1 23 ? 10.398 -9.148 3.059 1 97.25 23 PHE B O 1
ATOM 772 N N . ALA B 1 24 ? 8.625 -9.375 1.628 1 96.81 24 ALA B N 1
ATOM 773 C CA . ALA B 1 24 ? 8.766 -10.82 1.481 1 96.81 24 ALA B CA 1
ATOM 774 C C . ALA B 1 24 ? 8.078 -11.312 0.213 1 96.81 24 ALA B C 1
ATOM 776 O O . ALA B 1 24 ? 7.32 -10.57 -0.416 1 96.81 24 ALA B O 1
ATOM 777 N N . TYR B 1 25 ? 8.445 -12.57 -0.203 1 96.12 25 TYR B N 1
ATOM 778 C CA . TYR B 1 25 ? 7.805 -13.211 -1.343 1 96.12 25 TYR B CA 1
ATOM 779 C C . TYR B 1 25 ? 7.02 -14.445 -0.903 1 96.12 25 TYR B C 1
ATOM 781 O O . TYR B 1 25 ? 7.359 -15.078 0.097 1 96.12 25 TYR B O 1
ATOM 789 N N . LEU B 1 26 ? 6.094 -14.672 -1.743 1 94.44 26 LEU B N 1
ATOM 790 C CA . LEU B 1 26 ? 5.414 -15.945 -1.543 1 94.44 26 LEU B CA 1
ATOM 791 C C . LEU B 1 26 ? 6.359 -17.109 -1.803 1 94.44 26 LEU B C 1
ATOM 793 O O . LEU B 1 26 ? 7.145 -17.078 -2.752 1 94.44 26 LEU B O 1
ATOM 797 N N . SER B 1 27 ? 6.242 -18.078 -1.021 1 91 27 SER B N 1
ATOM 798 C CA . SER B 1 27 ? 7.152 -19.219 -1.116 1 91 27 SER B CA 1
ATOM 799 C C . SER B 1 27 ? 6.73 -20.172 -2.23 1 91 27 SER B C 1
ATOM 801 O O . SER B 1 27 ? 7.574 -20.781 -2.893 1 91 27 SER B O 1
ATOM 803 N N . ARG B 1 28 ?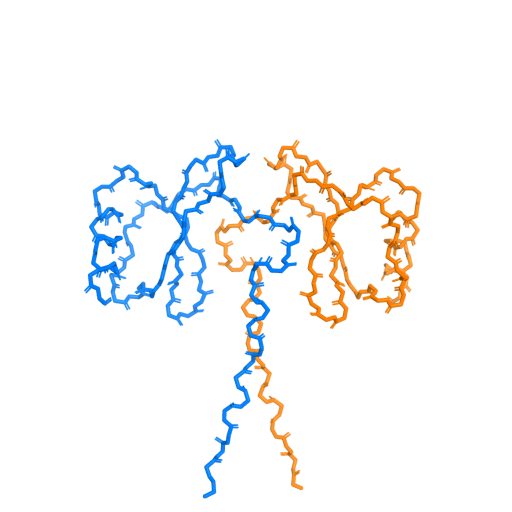 5.406 -20.359 -2.49 1 93.25 28 ARG B N 1
ATOM 804 C CA . ARG B 1 28 ? 4.887 -21.281 -3.496 1 93.25 28 ARG B CA 1
ATOM 805 C C . ARG B 1 28 ? 4.031 -20.547 -4.52 1 93.25 28 ARG B C 1
ATOM 807 O O . ARG B 1 28 ? 3.422 -19.516 -4.207 1 93.25 28 ARG B O 1
ATOM 814 N N . PRO B 1 29 ? 3.936 -21.172 -5.707 1 95.19 29 PRO B N 1
ATOM 815 C CA . PRO B 1 29 ? 3.129 -20.531 -6.746 1 95.19 29 PRO B CA 1
ATOM 816 C C . PRO B 1 29 ? 1.641 -20.5 -6.402 1 95.19 29 PRO B C 1
ATOM 818 O O . PRO B 1 29 ? 1.139 -21.406 -5.734 1 95.19 29 PRO B O 1
ATOM 821 N N . LEU B 1 30 ? 0.952 -19.438 -6.902 1 94.75 30 LEU B N 1
ATOM 822 C CA . LEU B 1 30 ? -0.503 -19.344 -6.855 1 94.75 30 LEU B CA 1
ATOM 823 C C . LEU B 1 30 ? -1.137 -20.094 -8.023 1 94.75 30 LEU B C 1
ATOM 825 O O . LEU B 1 30 ? -0.566 -20.141 -9.109 1 94.75 30 LEU B O 1
ATOM 829 N N . PRO B 1 31 ? -2.221 -20.766 -7.66 1 96.19 31 PRO B N 1
ATOM 830 C CA . PRO B 1 31 ? -2.92 -21.266 -8.844 1 96.19 31 PRO B CA 1
ATOM 831 C C . PRO B 1 31 ? -3.211 -20.172 -9.867 1 96.19 31 PRO B C 1
ATOM 833 O O . PRO B 1 31 ? -3.73 -19.109 -9.508 1 96.19 31 PRO B O 1
ATOM 836 N N . ARG B 1 32 ? -2.934 -20.422 -11.023 1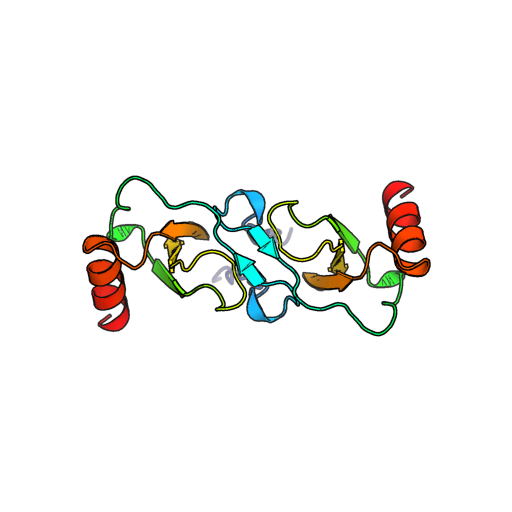 95.5 32 ARG B N 1
ATOM 837 C CA . ARG B 1 32 ? -3.027 -19.406 -12.07 1 95.5 32 ARG B CA 1
ATOM 838 C C . ARG B 1 32 ? -4.453 -18.891 -12.203 1 95.5 32 ARG B C 1
ATOM 840 O O . ARG B 1 32 ? -4.668 -17.703 -12.461 1 95.5 32 ARG B O 1
ATOM 847 N N . ASN B 1 33 ? -5.441 -19.703 -11.953 1 95 33 ASN B N 1
ATOM 848 C CA . ASN B 1 33 ? -6.836 -19.312 -12.133 1 95 33 ASN B CA 1
ATOM 849 C C . ASN B 1 33 ? -7.285 -18.328 -11.062 1 95 33 ASN B C 1
ATOM 851 O O . ASN B 1 33 ? -8.32 -17.672 -11.219 1 95 33 ASN B O 1
ATOM 855 N N . HIS B 1 34 ? -6.512 -18.281 -10.023 1 95.25 34 HIS B N 1
ATOM 856 C CA . HIS B 1 34 ? -6.855 -17.359 -8.945 1 95.25 34 HIS B CA 1
ATOM 857 C C . HIS B 1 34 ? -6.359 -15.945 -9.25 1 95.25 34 HIS B C 1
ATOM 859 O O . HIS B 1 34 ? -6.84 -14.977 -8.672 1 95.25 34 HIS B O 1
ATOM 865 N N . VAL B 1 35 ? -5.41 -15.875 -10.203 1 96.38 35 VAL B N 1
ATOM 866 C CA . VAL B 1 35 ? -4.738 -14.602 -10.422 1 96.38 35 VAL B CA 1
ATOM 867 C C . VAL B 1 35 ? -5.516 -13.781 -11.453 1 96.38 35 VAL B C 1
ATOM 869 O O . VAL B 1 35 ? -5.816 -14.266 -12.547 1 96.38 35 VAL B O 1
ATOM 872 N N . GLN B 1 36 ? -5.75 -12.578 -11.07 1 95.44 36 GLN B N 1
ATOM 873 C CA . GLN B 1 36 ? -6.586 -11.727 -11.914 1 95.44 36 GLN B CA 1
ATOM 874 C C . GLN B 1 36 ? -5.766 -10.625 -12.57 1 95.44 36 GLN B C 1
ATOM 876 O O . GLN B 1 36 ? -5.984 -10.281 -13.734 1 95.44 36 GLN B O 1
ATOM 881 N N . GLU B 1 37 ? -4.898 -9.984 -11.859 1 95.75 37 GLU B N 1
ATOM 882 C CA . GLU B 1 37 ? -4.062 -8.891 -12.336 1 95.75 37 GLU B CA 1
ATOM 883 C C . GLU B 1 37 ? -2.73 -8.844 -11.594 1 95.75 37 GLU B C 1
ATOM 885 O O . GLU B 1 37 ? -2.473 -9.68 -10.719 1 95.75 37 GLU B O 1
ATOM 890 N N . TYR B 1 38 ? -1.913 -7.961 -12.086 1 95.12 38 TYR B N 1
ATOM 891 C CA . TYR B 1 38 ? -0.636 -7.789 -11.398 1 95.12 38 TYR B CA 1
ATOM 892 C C . TYR B 1 38 ? -0.121 -6.363 -11.562 1 95.12 38 TYR B C 1
ATOM 894 O O . TYR B 1 38 ? -0.61 -5.613 -12.406 1 95.12 38 TYR B O 1
ATOM 902 N N . PHE B 1 39 ? 0.833 -5.977 -10.719 1 95.81 39 PHE B N 1
ATOM 903 C CA . PHE B 1 39 ? 1.645 -4.781 -10.93 1 95.81 39 PHE B CA 1
ATOM 904 C C . PHE B 1 39 ? 3.027 -4.953 -10.312 1 95.81 39 PHE B C 1
ATOM 906 O O . PHE B 1 39 ? 3.215 -5.777 -9.414 1 95.81 39 PHE B O 1
ATOM 913 N N . TYR B 1 40 ? 3.98 -4.25 -10.883 1 96.69 40 TYR B N 1
ATOM 914 C CA . TYR B 1 40 ? 5.312 -4.184 -10.289 1 96.69 40 TYR B CA 1
ATOM 915 C C . TYR B 1 40 ? 5.359 -3.146 -9.18 1 96.69 40 TYR B C 1
ATOM 917 O O . TYR B 1 40 ? 4.746 -2.082 -9.281 1 96.69 40 TYR B O 1
ATOM 925 N N . THR B 1 41 ? 6.117 -3.441 -8.125 1 96.12 41 THR B N 1
ATOM 926 C CA . THR B 1 41 ? 6.324 -2.426 -7.098 1 96.12 41 THR B CA 1
ATOM 927 C C . THR B 1 41 ? 7.254 -1.326 -7.602 1 96.12 41 THR B C 1
ATOM 929 O O . THR B 1 41 ? 7.957 -1.51 -8.602 1 96.12 41 THR B O 1
ATOM 932 N N . SER B 1 42 ? 7.145 -0.135 -6.871 1 95.81 42 SER B N 1
ATOM 933 C CA . SER B 1 42 ? 7.953 1.023 -7.238 1 95.81 42 SER B CA 1
ATOM 934 C C . SER B 1 42 ? 9.445 0.729 -7.082 1 95.81 42 SER B C 1
ATOM 936 O O . SER B 1 42 ? 9.836 -0.069 -6.227 1 95.81 42 SER B O 1
ATOM 938 N N . SER B 1 43 ? 10.266 1.41 -7.887 1 96.69 43 SER B N 1
ATOM 939 C CA . SER B 1 43 ? 11.719 1.317 -7.777 1 96.69 43 SER B CA 1
ATOM 940 C C . SER B 1 43 ? 12.203 1.87 -6.441 1 96.69 43 SER B C 1
ATOM 942 O O . SER B 1 43 ? 13.352 1.643 -6.055 1 96.69 43 SER B O 1
ATOM 944 N N . LYS B 1 44 ? 11.383 2.596 -5.711 1 96.75 44 LYS B N 1
ATOM 945 C CA . LYS B 1 44 ? 11.758 3.176 -4.426 1 96.75 44 LYS B CA 1
ATOM 946 C C . LYS B 1 44 ? 11.695 2.131 -3.314 1 96.75 44 LYS B C 1
ATOM 948 O O . LYS B 1 44 ? 12.273 2.326 -2.24 1 96.75 44 LYS B O 1
ATOM 953 N N . CYS B 1 45 ? 11.023 1.116 -3.621 1 97 45 CYS B N 1
ATOM 954 C CA . CYS B 1 45 ? 10.953 0.041 -2.639 1 97 45 CYS B CA 1
ATOM 955 C C . CYS B 1 45 ? 12.297 -0.655 -2.492 1 97 45 CYS B C 1
ATOM 957 O O . CYS B 1 45 ? 13.078 -0.723 -3.447 1 97 45 CYS B O 1
ATOM 959 N N . SER B 1 46 ? 12.508 -1.199 -1.312 1 96.94 46 SER B N 1
ATOM 960 C CA . SER B 1 46 ? 13.797 -1.828 -1.053 1 96.94 46 SER B CA 1
ATOM 961 C C . SER B 1 46 ? 13.93 -3.156 -1.791 1 96.94 46 SER B C 1
ATOM 963 O O . SER B 1 46 ? 15.039 -3.648 -2.006 1 96.94 46 SER B O 1
ATOM 965 N N . MET B 1 47 ? 12.773 -3.734 -2.062 1 96.31 47 MET B N 1
ATOM 966 C CA . MET B 1 47 ? 12.766 -5.035 -2.725 1 96.31 47 MET B CA 1
ATOM 967 C C . MET B 1 47 ? 11.898 -4.996 -3.982 1 96.31 47 MET B C 1
ATOM 969 O O . MET B 1 47 ? 10.727 -4.645 -3.924 1 96.31 47 MET B O 1
ATOM 973 N N . ALA B 1 48 ? 12.609 -5.414 -5.117 1 97.38 48 ALA B N 1
ATOM 974 C CA . ALA B 1 48 ? 11.82 -5.547 -6.34 1 97.38 48 ALA B CA 1
ATOM 975 C C . ALA B 1 48 ? 10.828 -6.707 -6.23 1 97.38 48 ALA B C 1
ATOM 977 O O . ALA B 1 48 ? 11.188 -7.789 -5.766 1 97.38 48 ALA B O 1
ATOM 978 N N . ALA B 1 49 ? 9.57 -6.387 -6.633 1 97.88 49 ALA B N 1
ATOM 979 C CA . ALA B 1 49 ? 8.57 -7.449 -6.5 1 97.88 49 ALA B CA 1
ATOM 980 C C . ALA B 1 49 ? 7.441 -7.27 -7.508 1 97.88 49 ALA B C 1
ATOM 982 O O . ALA B 1 49 ? 7.266 -6.188 -8.07 1 97.88 49 ALA B O 1
ATOM 983 N N . VAL B 1 50 ? 6.793 -8.312 -7.73 1 97.31 50 VAL B N 1
ATOM 984 C CA . VAL B 1 50 ? 5.508 -8.352 -8.422 1 97.31 50 VAL B CA 1
ATOM 985 C C . VAL B 1 50 ? 4.391 -8.633 -7.422 1 97.31 50 VAL B C 1
ATOM 987 O O . VAL B 1 50 ? 4.531 -9.5 -6.555 1 97.31 50 VAL B O 1
ATOM 990 N N . VAL B 1 51 ? 3.377 -7.848 -7.566 1 96.5 51 VAL B N 1
ATOM 991 C CA . VAL B 1 51 ? 2.195 -8.078 -6.742 1 96.5 51 VAL B CA 1
ATOM 992 C C . VAL B 1 51 ? 1.065 -8.641 -7.602 1 96.5 51 VAL B C 1
ATOM 994 O O . VAL B 1 51 ? 0.594 -7.977 -8.531 1 96.5 51 VAL B O 1
ATOM 997 N N . PHE B 1 52 ? 0.686 -9.844 -7.227 1 95.94 52 PHE B N 1
ATOM 998 C CA . PHE B 1 52 ? -0.491 -10.414 -7.867 1 95.94 52 PHE B CA 1
ATOM 999 C C . PHE B 1 52 ? -1.757 -10.062 -7.098 1 95.94 52 PHE B C 1
ATOM 1001 O O . PHE B 1 52 ? -1.765 -10.07 -5.867 1 95.94 52 PHE B O 1
ATOM 1008 N N . ILE B 1 53 ? -2.75 -9.75 -7.824 1 93.88 53 ILE B N 1
ATOM 1009 C CA . ILE B 1 53 ? -4.07 -9.547 -7.242 1 93.88 53 ILE B CA 1
ATOM 1010 C C . ILE B 1 53 ? -4.98 -10.719 -7.594 1 93.88 53 ILE B C 1
ATOM 1012 O O . ILE B 1 53 ? -5.172 -11.031 -8.773 1 93.88 53 ILE B O 1
ATOM 1016 N N . THR B 1 54 ? -5.492 -11.281 -6.59 1 93.81 54 THR B N 1
ATOM 1017 C CA . THR B 1 54 ? -6.332 -12.453 -6.816 1 93.81 54 THR B CA 1
ATOM 1018 C C . THR B 1 54 ? -7.777 -12.039 -7.074 1 93.81 54 THR B C 1
ATOM 1020 O O . THR B 1 54 ? -8.141 -10.875 -6.887 1 93.81 54 THR B O 1
ATOM 1023 N N . ARG B 1 55 ? -8.625 -12.953 -7.504 1 91.44 55 ARG B N 1
ATOM 1024 C CA . ARG B 1 55 ? -10.031 -12.711 -7.777 1 91.44 55 ARG B CA 1
ATOM 1025 C C . ARG B 1 55 ? -10.758 -12.242 -6.52 1 91.44 55 ARG B C 1
ATOM 1027 O O . ARG B 1 55 ? -11.75 -11.508 -6.602 1 91.44 55 ARG B O 1
ATOM 1034 N N . LYS B 1 56 ? -10.203 -12.633 -5.402 1 88.19 56 LYS B N 1
ATOM 1035 C CA . LYS B 1 56 ? -10.766 -12.195 -4.129 1 88.19 56 LYS B CA 1
ATOM 1036 C C . LYS B 1 56 ? -10.148 -10.875 -3.672 1 88.19 56 LYS B C 1
ATOM 1038 O O . LYS B 1 56 ? -10.266 -10.492 -2.506 1 88.19 56 LYS B O 1
ATOM 1043 N N . ASN B 1 57 ? -9.289 -10.289 -4.461 1 87.12 57 ASN B N 1
ATOM 1044 C CA . ASN B 1 57 ? -8.703 -8.961 -4.281 1 87.12 57 ASN B CA 1
ATOM 1045 C C . ASN B 1 57 ? -7.598 -8.977 -3.232 1 87.12 57 ASN B C 1
ATOM 1047 O O . ASN B 1 57 ? -7.406 -8 -2.51 1 87.12 57 ASN B O 1
ATOM 1051 N N . ARG B 1 58 ? -6.973 -10.156 -3.184 1 90 58 ARG B N 1
ATOM 1052 C CA . ARG B 1 58 ? -5.797 -10.234 -2.324 1 90 58 ARG B CA 1
ATOM 1053 C C . ARG B 1 58 ? -4.535 -9.852 -3.084 1 90 58 ARG B C 1
ATOM 1055 O O . ARG B 1 58 ? -4.402 -10.148 -4.273 1 90 58 ARG B O 1
ATOM 1062 N N . GLN B 1 59 ? -3.68 -9.117 -2.355 1 92.94 59 GLN B N 1
ATOM 1063 C CA . GLN B 1 59 ? -2.379 -8.773 -2.922 1 92.94 59 GLN B CA 1
ATOM 1064 C C . GLN B 1 59 ? -1.289 -9.711 -2.406 1 92.94 59 GLN B C 1
ATOM 1066 O O . GLN B 1 59 ? -1.08 -9.82 -1.197 1 92.94 59 GLN B O 1
ATOM 1071 N N . VAL B 1 60 ? -0.658 -10.32 -3.398 1 95.44 60 VAL B N 1
ATOM 1072 C CA . VAL B 1 60 ? 0.341 -11.32 -3.043 1 95.44 60 VAL B CA 1
ATOM 1073 C C . VAL B 1 60 ? 1.685 -10.953 -3.672 1 95.44 60 VAL B C 1
ATOM 1075 O O . VAL B 1 60 ? 1.772 -10.734 -4.883 1 95.44 60 VAL B O 1
ATOM 1078 N N . CYS B 1 61 ? 2.637 -10.922 -2.779 1 96.88 61 CYS B N 1
ATOM 1079 C CA . CYS B 1 61 ? 3.975 -10.555 -3.23 1 96.88 61 CYS B CA 1
ATOM 1080 C C . CYS B 1 61 ? 4.684 -11.75 -3.863 1 96.88 61 CYS B C 1
ATOM 1082 O O . CYS B 1 61 ? 4.727 -12.828 -3.279 1 96.88 61 CYS B O 1
ATOM 1084 N N . ALA B 1 62 ? 5.328 -11.547 -5.008 1 97.69 62 ALA B N 1
ATOM 1085 C CA . ALA B 1 62 ? 6.043 -12.609 -5.707 1 97.69 62 ALA B CA 1
ATOM 1086 C C . ALA B 1 62 ? 7.383 -12.109 -6.242 1 97.69 62 ALA B C 1
ATOM 1088 O O . ALA B 1 62 ? 7.523 -10.938 -6.586 1 97.69 62 ALA B O 1
ATOM 1089 N N . ASN B 1 63 ? 8.312 -13.016 -6.34 1 97.69 63 ASN B N 1
ATOM 1090 C CA . ASN B 1 63 ? 9.641 -12.734 -6.871 1 97.69 63 ASN B CA 1
ATOM 1091 C C . ASN B 1 63 ? 9.633 -12.695 -8.398 1 97.69 63 ASN B C 1
ATOM 1093 O O . ASN B 1 63 ? 9.414 -13.719 -9.047 1 97.69 63 ASN B O 1
ATOM 1097 N N . PRO B 1 64 ? 10.031 -11.547 -8.945 1 97.75 64 PRO B N 1
ATOM 1098 C CA . PRO B 1 64 ? 9.953 -11.414 -10.398 1 97.75 64 PRO B CA 1
ATOM 1099 C C . PRO B 1 64 ? 10.969 -12.297 -11.133 1 97.75 64 PRO B C 1
ATOM 1101 O O . PRO B 1 64 ? 10.867 -12.477 -12.344 1 97.75 64 PRO B O 1
ATOM 1104 N N . GLU B 1 65 ? 11.867 -12.75 -10.43 1 97.5 65 GLU B N 1
ATOM 1105 C CA . GLU B 1 65 ? 12.93 -13.531 -11.047 1 97.5 65 GLU B CA 1
ATOM 1106 C C . GLU B 1 65 ? 12.523 -14.992 -11.211 1 97.5 65 GLU B C 1
ATOM 1108 O O . GLU B 1 65 ? 13.195 -15.758 -11.906 1 97.5 65 GLU B O 1
ATOM 1113 N N . LYS B 1 66 ? 11.531 -15.414 -10.609 1 97.62 66 LYS B N 1
ATOM 1114 C CA . LYS B 1 66 ? 11.086 -16.797 -10.695 1 97.62 66 LYS B CA 1
ATOM 1115 C C . LYS B 1 66 ? 10.367 -17.062 -12.016 1 97.62 66 LYS B C 1
ATOM 1117 O O . LYS B 1 66 ? 9.586 -16.234 -12.484 1 97.62 66 LYS B O 1
ATOM 1122 N N . LYS B 1 67 ? 10.523 -18.266 -12.516 1 96.75 67 LYS B N 1
ATOM 1123 C CA . LYS B 1 67 ? 9.984 -18.609 -13.828 1 96.75 67 LYS B CA 1
ATOM 1124 C C . LYS B 1 67 ? 8.461 -18.578 -13.82 1 96.75 67 LYS B C 1
ATOM 1126 O O . LYS B 1 67 ? 7.84 -18.062 -14.75 1 96.75 67 LYS B O 1
ATOM 1131 N N . TRP B 1 68 ? 7.922 -19.188 -12.844 1 97 68 TRP B N 1
ATOM 1132 C CA . TRP B 1 68 ? 6.465 -19.25 -12.836 1 97 68 TRP B CA 1
ATOM 1133 C C . TRP B 1 68 ? 5.859 -17.844 -12.797 1 97 68 TRP B C 1
ATOM 1135 O O . TRP B 1 68 ? 4.766 -17.625 -13.328 1 97 68 TRP B O 1
ATOM 1145 N N . VAL B 1 69 ? 6.477 -16.891 -12.102 1 97.88 69 VAL B N 1
ATOM 1146 C CA . VAL B 1 69 ? 5.977 -15.523 -12.031 1 97.88 69 VAL B CA 1
ATOM 1147 C C . VAL B 1 69 ? 5.961 -14.906 -13.422 1 97.88 69 VAL B C 1
ATOM 1149 O O . VAL B 1 69 ? 4.957 -14.32 -13.836 1 97.88 69 VAL B O 1
ATOM 1152 N N . ARG B 1 70 ? 7.004 -15.141 -14.172 1 97.19 70 ARG B N 1
ATOM 1153 C CA . ARG B 1 70 ? 7.098 -14.594 -15.523 1 97.19 70 ARG B CA 1
ATOM 1154 C C . ARG B 1 70 ? 6.059 -15.227 -16.438 1 97.19 70 ARG B C 1
ATOM 1156 O O . ARG B 1 70 ? 5.469 -14.547 -17.281 1 97.19 70 ARG B O 1
ATOM 1163 N N . GLU B 1 71 ? 5.871 -16.469 -16.219 1 96.69 71 GLU B N 1
ATOM 1164 C CA . GLU B 1 71 ? 4.859 -17.156 -17.016 1 96.69 71 GLU B CA 1
ATOM 1165 C C . GLU B 1 71 ? 3.467 -16.594 -16.75 1 96.69 71 GLU B C 1
ATOM 1167 O O . GLU B 1 71 ? 2.674 -16.422 -17.672 1 96.69 71 GLU B O 1
ATOM 1172 N N . TYR B 1 72 ? 3.225 -16.375 -15.531 1 96.69 72 TYR B N 1
ATOM 1173 C CA . TYR B 1 72 ? 1.932 -15.805 -15.164 1 96.69 72 TYR B CA 1
ATOM 1174 C C . TYR B 1 72 ? 1.75 -14.43 -15.789 1 96.69 72 TYR B C 1
ATOM 1176 O O . TYR B 1 72 ? 0.683 -14.117 -16.312 1 96.69 72 TYR B O 1
ATOM 1184 N N . ILE B 1 73 ? 2.779 -13.531 -15.703 1 97.38 73 ILE B N 1
ATOM 1185 C CA . ILE B 1 73 ? 2.725 -12.18 -16.266 1 97.38 73 ILE B CA 1
ATOM 1186 C C . ILE B 1 73 ? 2.451 -12.258 -17.766 1 97.38 73 ILE B C 1
ATOM 1188 O O . ILE B 1 73 ? 1.585 -11.547 -18.281 1 97.38 73 ILE B O 1
ATOM 1192 N N . ASN B 1 74 ? 3.133 -13.195 -18.375 1 96.38 74 ASN B N 1
ATOM 1193 C CA . ASN B 1 74 ? 2.939 -13.367 -19.812 1 96.38 74 ASN B CA 1
ATOM 1194 C C . ASN B 1 74 ? 1.513 -13.797 -20.141 1 96.38 74 ASN B C 1
ATOM 1196 O O . ASN B 1 74 ? 0.903 -13.289 -21.078 1 96.38 74 ASN B O 1
ATOM 1200 N N . SER B 1 75 ? 1.022 -14.641 -19.422 1 95.19 75 SER B N 1
ATOM 1201 C CA . SER B 1 75 ? -0.336 -15.133 -19.641 1 95.19 75 SER B CA 1
ATOM 1202 C C . SER B 1 75 ? -1.359 -14.016 -19.453 1 95.19 75 SER B C 1
ATOM 1204 O O . SER B 1 75 ? -2.344 -13.945 -20.188 1 95.19 75 SER B O 1
ATOM 1206 N N . LEU B 1 76 ? -1.154 -13.117 -18.531 1 95.69 76 LEU B N 1
ATOM 1207 C CA . LEU B 1 76 ? -2.08 -12.023 -18.234 1 95.69 76 LEU B CA 1
ATOM 1208 C C . LEU B 1 76 ? -1.987 -10.938 -19.297 1 95.69 76 LEU B C 1
ATOM 1210 O O . LEU B 1 76 ? -2.977 -10.258 -19.594 1 95.69 76 LEU B O 1
ATOM 1214 N N . GLU B 1 77 ? -0.8 -10.773 -19.781 1 93.06 77 GLU B N 1
ATOM 1215 C CA . GLU B 1 77 ? -0.608 -9.75 -20.797 1 93.06 77 GLU B CA 1
ATOM 1216 C C . GLU B 1 77 ? -1.194 -10.195 -22.141 1 93.06 77 GLU B C 1
ATOM 1218 O O . GLU B 1 77 ? -1.589 -9.367 -22.953 1 93.06 77 GLU B O 1
ATOM 1223 N N . LEU B 1 78 ? -1.255 -11.523 -22.328 1 90.06 78 LEU B N 1
ATOM 1224 C CA . LEU B 1 78 ? -1.779 -12.078 -23.562 1 90.06 78 LEU B CA 1
ATOM 1225 C C . LEU B 1 78 ? -3.291 -12.258 -23.484 1 90.06 78 LEU B C 1
ATOM 1227 O O . LEU B 1 78 ? -3.949 -12.477 -24.5 1 90.06 78 LEU B O 1
ATOM 1231 N N . SER B 1 79 ? -3.879 -12.078 -22.438 1 73.69 79 SER B N 1
ATOM 1232 C CA . SER B 1 79 ? -5.324 -12.219 -22.281 1 73.69 79 SER B CA 1
ATOM 1233 C C . SER B 1 79 ? -6.043 -10.922 -22.609 1 73.69 79 SER B C 1
ATOM 1235 O O . SER B 1 79 ? -5.492 -9.836 -22.422 1 73.69 79 SER B O 1
#

Sequence (158 aa):
MAAALCAPASASPYASDTTPCCFAYLSRPLPRNHVQEYFYTSSKCSMAAVVFITRKNRQVCANPEKKWVREYINSLELSMAAALCAPASASPYASDTTPCCFAYLSRPLPRNHVQEYFYTSSKCSMAAVVFITRKNRQVCANPEKKWVREYINSLELS

pLDDT: mean 84.12, std 22.16, range [29.66, 97.94]